Protein AF-A0A518UC97-F1 (afdb_monomer)

pLDDT: mean 90.41, std 9.11, range [50.12, 98.12]

Foldseek 3Di:
DDPVVVVVVVVVCPDPVNVVVVVVVVVVVVVVVVVVVVVVVVVVVVVVVVVVVVVVVVVVVVVVVVVVVVVD

Solvent-accessible surface area (backbone atoms only — not comparable to full-atom values): 4013 Å² total; per-residue (Å²): 134,59,72,67,58,54,52,52,51,56,54,49,61,71,33,72,69,45,45,51,52,52,54,50,50,54,51,48,57,51,50,52,52,53,48,55,51,51,52,52,51,51,52,52,52,51,53,52,52,51,50,55,49,51,53,50,52,51,52,50,50,56,52,50,55,53,53,56,68,72,75,111

Sequence (72 aa):
MDERLRAVEAQIRTTSAYQRAAELLESEERLEAQLRDIERELETLAAAAQLARIDRLRKALTNSDRIFAQMG

Mean predicted aligned error: 8.88 Å

Radius of gyration: 29.56 Å; Cα contacts (8 Å, |Δi|>4): 5; chains: 1; bounding box: 59×26×75 Å

Secondary structure (DSSP, 8-state):
--HHHHHHHHHHHTSHHHHHHHHHHHHHHHHHHHHHHHHHHHHHHHHHHHHHHHHHHHHHHHHHHHHHHHH-

Structure (mmCIF, N/CA/C/O backbone):
data_AF-A0A518UC97-F1
#
_entry.id   AF-A0A518UC97-F1
#
loop_
_atom_site.group_PDB
_atom_site.id
_atom_site.type_symbol
_atom_site.label_atom_id
_atom_site.label_alt_id
_atom_site.label_comp_id
_atom_site.label_asym_id
_atom_site.label_entity_id
_atom_site.label_seq_id
_atom_site.pdbx_PDB_ins_code
_atom_site.Cartn_x
_atom_site.Cartn_y
_atom_site.Cartn_z
_atom_site.occupancy
_atom_site.B_iso_or_equiv
_atom_site.auth_seq_id
_atom_site.auth_comp_id
_atom_site.auth_asym_id
_atom_site.auth_atom_id
_atom_site.pdbx_PDB_model_num
ATOM 1 N N . MET A 1 1 ? -22.046 -20.590 22.679 1.00 61.22 1 MET A N 1
ATOM 2 C CA . MET A 1 1 ? -21.350 -19.332 23.019 1.00 61.22 1 MET A CA 1
ATOM 3 C C . MET A 1 1 ? -22.264 -18.569 23.961 1.00 61.22 1 MET A C 1
ATOM 5 O O . MET A 1 1 ? -23.401 -18.324 23.578 1.00 61.22 1 MET A O 1
ATOM 9 N N . ASP A 1 2 ? -21.818 -18.357 25.197 1.00 86.06 2 ASP A N 1
ATOM 10 C CA . ASP A 1 2 ? -22.646 -17.958 26.343 1.00 86.06 2 ASP A CA 1
ATOM 11 C C . ASP A 1 2 ? -23.234 -16.545 26.161 1.00 86.06 2 ASP A C 1
ATOM 13 O O . ASP A 1 2 ? -22.552 -15.634 25.689 1.00 86.06 2 ASP A O 1
ATOM 17 N N . GLU A 1 3 ? -24.501 -16.354 26.513 1.00 88.56 3 GLU A N 1
ATOM 18 C CA . GLU A 1 3 ? -25.238 -15.094 26.333 1.00 88.56 3 GLU A CA 1
ATOM 19 C C . GLU A 1 3 ? -24.589 -13.951 27.132 1.00 88.56 3 GLU A C 1
ATOM 21 O O . GLU A 1 3 ? -24.509 -12.808 26.677 1.00 88.56 3 GLU A O 1
ATOM 26 N N . ARG A 1 4 ? -23.976 -14.301 28.271 1.00 86.38 4 ARG A N 1
ATOM 27 C CA . ARG A 1 4 ? -23.133 -13.406 29.074 1.00 86.38 4 ARG A CA 1
ATOM 28 C C . ARG A 1 4 ? -21.878 -12.942 28.341 1.00 86.38 4 ARG A C 1
ATOM 30 O O . ARG A 1 4 ? -21.506 -11.779 28.463 1.00 86.38 4 ARG A O 1
ATOM 37 N N . LEU A 1 5 ? -21.241 -13.820 27.565 1.00 90.25 5 LEU A N 1
ATOM 38 C CA . LEU A 1 5 ? -20.037 -13.475 26.807 1.00 90.25 5 LEU A C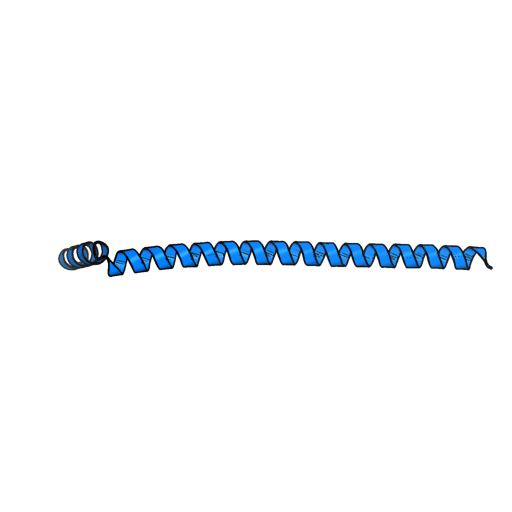A 1
ATOM 39 C C . LEU A 1 5 ? -20.362 -12.442 25.717 1.00 90.25 5 LEU A C 1
ATOM 41 O O . LEU A 1 5 ? -19.625 -11.474 25.556 1.00 90.25 5 LEU A O 1
ATOM 45 N N . ARG A 1 6 ? -21.510 -12.589 25.038 1.00 88.62 6 ARG A N 1
ATOM 46 C CA . ARG A 1 6 ? -21.987 -11.613 24.040 1.00 88.62 6 ARG A CA 1
ATOM 47 C C . ARG A 1 6 ? -22.303 -10.251 24.655 1.00 88.62 6 ARG A C 1
ATOM 49 O O . ARG A 1 6 ? -22.005 -9.231 24.043 1.00 88.62 6 ARG A O 1
ATOM 56 N N . ALA A 1 7 ? -22.892 -10.223 25.851 1.00 89.69 7 ALA A N 1
ATOM 57 C CA . ALA A 1 7 ? -23.198 -8.974 26.548 1.00 89.69 7 ALA A CA 1
ATOM 58 C C . ALA A 1 7 ? -21.923 -8.202 26.931 1.00 89.69 7 ALA A C 1
ATOM 60 O O . ALA A 1 7 ? -21.843 -6.994 26.712 1.00 89.69 7 ALA A O 1
ATOM 61 N N . VAL A 1 8 ? -20.903 -8.907 27.435 1.00 89.44 8 VAL A N 1
ATOM 62 C CA . VAL A 1 8 ? -19.592 -8.316 27.752 1.00 89.44 8 VAL A CA 1
ATOM 63 C C . VAL A 1 8 ? -18.912 -7.787 26.490 1.00 89.44 8 VAL A C 1
ATOM 65 O O . VAL A 1 8 ? -18.407 -6.666 26.484 1.00 89.44 8 VAL A O 1
ATOM 68 N N . GLU A 1 9 ? -18.941 -8.551 25.400 1.00 88.56 9 GLU A N 1
ATOM 69 C CA . GLU A 1 9 ? -18.367 -8.130 24.122 1.00 88.56 9 GLU A CA 1
ATOM 70 C C . GLU A 1 9 ? -19.070 -6.883 23.561 1.00 88.56 9 GLU A C 1
ATOM 72 O O . GLU A 1 9 ? -18.410 -5.926 23.155 1.00 88.56 9 GLU A O 1
ATOM 77 N N . ALA A 1 10 ? -20.406 -6.847 23.606 1.00 88.88 10 ALA A N 1
ATOM 78 C CA . ALA A 1 10 ? -21.186 -5.682 23.201 1.00 88.88 10 ALA A CA 1
ATOM 79 C C . ALA A 1 10 ? -20.830 -4.444 24.036 1.00 88.88 10 ALA A C 1
ATOM 81 O O . ALA A 1 10 ? -20.658 -3.358 23.486 1.00 88.88 10 ALA A O 1
ATOM 82 N N . GLN A 1 11 ? -20.646 -4.604 25.348 1.00 90.81 11 GLN A N 1
ATOM 83 C CA . GLN A 1 11 ? -20.262 -3.501 26.221 1.00 90.81 11 GLN A CA 1
ATOM 84 C C . GLN A 1 11 ? -18.850 -2.989 25.912 1.00 90.81 11 GLN A C 1
ATOM 86 O O . GLN A 1 11 ? -18.651 -1.780 25.804 1.00 90.81 11 GLN A O 1
ATOM 91 N N . ILE A 1 12 ? -17.882 -3.879 25.680 1.00 90.06 12 ILE A N 1
ATOM 92 C CA . ILE A 1 12 ? -16.512 -3.497 25.301 1.00 90.06 12 ILE A CA 1
ATOM 93 C C . ILE A 1 12 ? -16.506 -2.721 23.981 1.00 90.06 12 ILE A C 1
ATOM 95 O O . ILE A 1 12 ? -15.832 -1.695 23.889 1.00 90.06 12 ILE A O 1
ATOM 99 N N . ARG A 1 13 ? -17.311 -3.137 22.996 1.00 88.81 13 ARG A N 1
ATOM 100 C CA . ARG A 1 13 ? -17.434 -2.446 21.700 1.00 88.81 13 ARG A CA 1
ATOM 101 C C . ARG A 1 13 ? -17.931 -1.003 21.811 1.00 88.81 13 ARG A C 1
ATOM 103 O O . ARG A 1 13 ? -17.624 -0.183 20.952 1.00 88.81 13 ARG A O 1
ATOM 110 N N . THR A 1 14 ? -18.674 -0.679 22.869 1.00 91.31 14 THR A N 1
ATOM 111 C CA . THR A 1 14 ? -19.147 0.692 23.132 1.00 91.31 14 THR A CA 1
ATOM 112 C C . THR A 1 14 ? -18.111 1.567 23.838 1.00 91.31 14 THR A C 1
ATOM 114 O O . THR A 1 14 ? -18.311 2.773 23.967 1.00 91.31 14 THR A O 1
ATOM 117 N N . THR A 1 15 ? -16.998 0.991 24.305 1.00 94.88 15 THR A N 1
ATOM 118 C CA . THR A 1 15 ? -15.951 1.760 24.982 1.00 94.88 15 THR A CA 1
ATOM 119 C C . THR A 1 15 ? -15.154 2.601 23.988 1.00 94.88 15 THR A C 1
ATOM 121 O O . THR A 1 15 ? -14.823 2.163 22.886 1.00 94.88 15 THR A O 1
ATOM 124 N N . SER A 1 16 ? -14.753 3.798 24.414 1.00 91.88 16 SER A N 1
ATOM 125 C CA . SER A 1 16 ? -13.947 4.708 23.592 1.00 91.88 16 SER A CA 1
ATOM 126 C C . SER A 1 16 ? -12.548 4.169 23.276 1.00 91.88 16 SER A C 1
ATOM 128 O O . SER A 1 16 ? -11.920 4.593 22.311 1.00 91.88 16 SER A O 1
ATOM 130 N N . ALA A 1 17 ? -12.014 3.258 24.095 1.00 91.69 17 ALA A N 1
ATOM 131 C CA . ALA A 1 17 ? -10.745 2.590 23.815 1.00 91.69 17 ALA A CA 1
ATOM 132 C C . ALA A 1 17 ? -10.885 1.603 22.650 1.00 91.69 17 ALA A C 1
ATOM 134 O O . ALA A 1 17 ? -10.060 1.619 21.742 1.00 91.69 17 ALA A O 1
ATOM 135 N N . TYR A 1 18 ? -11.955 0.801 22.648 1.00 93.69 18 TYR A N 1
ATOM 136 C CA . TYR A 1 18 ? -12.243 -0.122 21.556 1.00 93.69 18 TYR A CA 1
ATOM 137 C C . TYR A 1 18 ? -12.524 0.619 20.246 1.00 93.69 18 TYR A C 1
ATOM 139 O O . TYR A 1 18 ? -11.963 0.266 19.216 1.00 93.69 18 TYR A O 1
ATOM 147 N N . GLN A 1 19 ? -13.349 1.670 20.288 1.00 93.88 19 GLN A N 1
ATOM 148 C CA . GLN A 1 19 ? -13.668 2.476 19.104 1.00 93.88 19 GLN A CA 1
ATOM 149 C C . GLN A 1 19 ? -12.409 3.087 18.482 1.00 93.88 19 GLN A C 1
ATOM 151 O O . GLN A 1 19 ? -12.177 2.915 17.292 1.00 93.88 19 GLN A O 1
ATOM 156 N N . ARG A 1 20 ? -11.532 3.687 19.299 1.00 95.06 20 ARG A N 1
ATOM 157 C CA . ARG A 1 20 ? -10.240 4.210 18.825 1.00 95.06 20 ARG A CA 1
ATOM 158 C C . ARG A 1 20 ? -9.343 3.126 18.234 1.00 95.06 20 ARG A C 1
ATOM 160 O O . ARG A 1 20 ? -8.693 3.368 17.229 1.00 95.06 20 ARG A O 1
ATOM 167 N N . ALA A 1 21 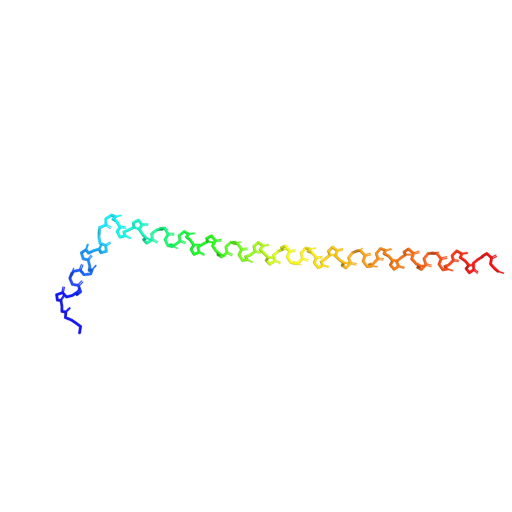? -9.289 1.942 18.845 1.00 94.06 21 ALA A N 1
ATOM 168 C CA . ALA A 1 21 ? -8.513 0.831 18.299 1.00 94.06 21 ALA A CA 1
ATOM 169 C C . ALA A 1 21 ? -9.061 0.368 16.937 1.00 94.06 21 ALA A C 1
ATOM 171 O O . ALA A 1 21 ? -8.279 0.102 16.031 1.00 94.06 21 ALA A O 1
ATOM 172 N N . ALA A 1 22 ? -10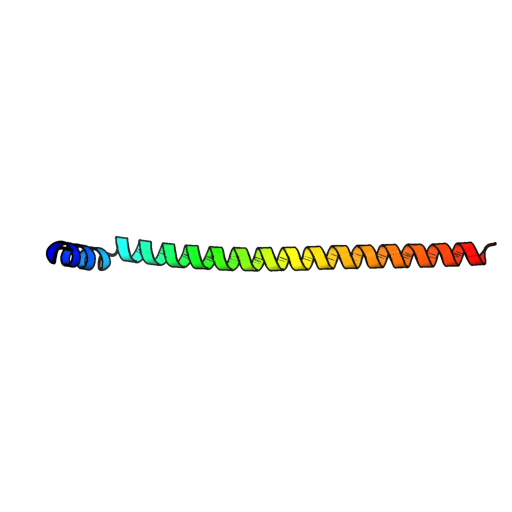.386 0.323 16.778 1.00 94.38 22 ALA A N 1
ATOM 173 C CA . ALA A 1 22 ? -11.026 -0.014 15.510 1.00 94.38 22 ALA A CA 1
ATOM 174 C C . ALA A 1 22 ? -10.756 1.042 14.422 1.00 94.38 22 ALA A C 1
ATOM 176 O O . ALA A 1 22 ? -10.425 0.681 13.299 1.00 94.38 22 ALA A O 1
ATOM 177 N N . GLU A 1 23 ? -10.829 2.332 14.762 1.00 95.94 23 GLU A N 1
ATOM 178 C CA . GLU A 1 23 ? -10.499 3.434 13.844 1.00 95.94 23 GLU A CA 1
ATOM 179 C C . GLU A 1 23 ? -9.026 3.409 13.413 1.00 95.94 23 GLU A C 1
ATOM 1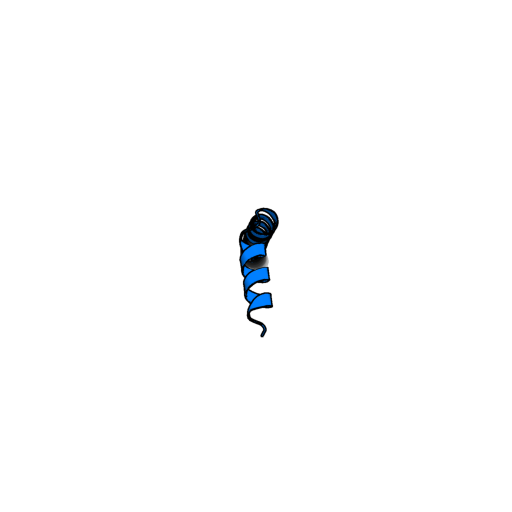81 O O . GLU A 1 23 ? -8.715 3.623 12.241 1.00 95.94 23 GLU A O 1
ATOM 186 N N . LEU A 1 24 ? -8.110 3.134 14.349 1.00 97.25 24 LEU A N 1
ATOM 187 C CA . LEU A 1 24 ? 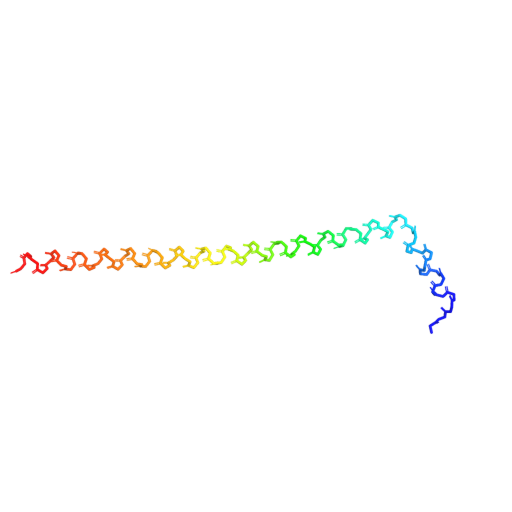-6.684 3.002 14.047 1.00 97.25 24 LEU A CA 1
ATOM 188 C C . LEU A 1 24 ? -6.416 1.822 13.114 1.00 97.25 24 LEU A C 1
ATOM 190 O O . LEU A 1 24 ? -5.664 1.986 12.158 1.00 97.25 24 LEU A O 1
ATOM 194 N N . LEU A 1 25 ? -7.059 0.676 13.356 1.00 97.19 25 LEU A N 1
ATOM 195 C CA . LEU A 1 25 ? -6.935 -0.497 12.495 1.00 97.19 25 LEU A CA 1
ATOM 196 C C . LEU A 1 25 ? -7.455 -0.210 11.080 1.00 97.19 25 LEU A C 1
ATOM 198 O O . LEU A 1 25 ? -6.768 -0.493 10.107 1.00 97.19 25 LEU A O 1
ATOM 202 N N . GLU A 1 26 ? -8.626 0.420 10.952 1.00 97.38 26 GLU A N 1
ATOM 203 C CA . GLU A 1 26 ? -9.165 0.804 9.640 1.00 97.38 26 GLU A CA 1
ATOM 204 C C . GLU A 1 26 ? -8.232 1.789 8.913 1.00 97.38 26 GLU A C 1
ATOM 206 O O . GLU A 1 26 ? -8.024 1.701 7.699 1.00 97.38 26 GLU A O 1
ATOM 211 N N . SER A 1 27 ? -7.644 2.734 9.651 1.00 97.06 27 SER A N 1
ATOM 212 C CA . SER A 1 27 ? -6.662 3.665 9.098 1.00 97.06 27 SER A CA 1
ATOM 213 C C . SER A 1 27 ? -5.391 2.953 8.638 1.00 97.06 27 SER A C 1
ATOM 215 O O . SER A 1 27 ? -4.847 3.319 7.598 1.00 97.06 27 SER A O 1
ATOM 217 N N . GLU A 1 28 ? -4.901 1.975 9.396 1.00 97.81 28 GLU A N 1
ATOM 218 C CA . GLU A 1 28 ? -3.722 1.179 9.051 1.00 97.81 28 GLU A CA 1
ATOM 219 C 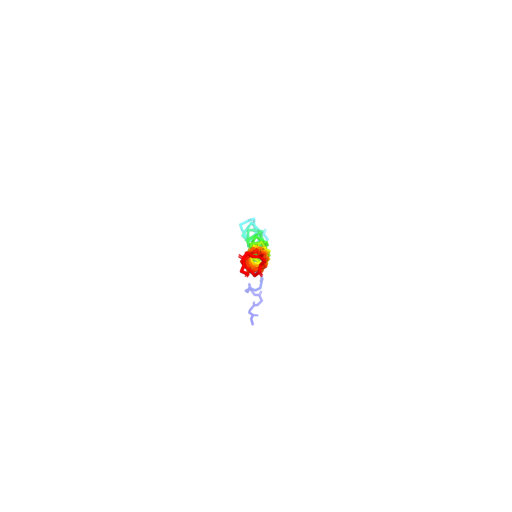C . GLU A 1 28 ? -3.970 0.366 7.778 1.00 97.81 28 GLU A C 1
ATOM 221 O O . GLU A 1 28 ? -3.213 0.497 6.818 1.00 97.81 28 GLU A O 1
ATOM 226 N N . GLU A 1 29 ? -5.087 -0.363 7.704 1.00 97.88 29 GLU A N 1
ATOM 227 C CA . GLU A 1 29 ? -5.475 -1.136 6.518 1.00 97.88 29 GLU A CA 1
ATOM 228 C C . GLU A 1 29 ? -5.585 -0.249 5.267 1.00 97.88 29 GLU A C 1
ATOM 230 O O . GLU A 1 29 ? -5.144 -0.620 4.174 1.00 97.88 29 GLU A O 1
ATOM 235 N N . ARG A 1 30 ? -6.133 0.963 5.420 1.00 97.81 30 ARG A N 1
ATOM 236 C CA . ARG A 1 30 ? -6.231 1.939 4.329 1.00 97.81 30 ARG A CA 1
ATOM 237 C C . ARG A 1 30 ? -4.860 2.439 3.878 1.00 97.81 30 ARG A C 1
ATOM 239 O O . ARG A 1 30 ? -4.630 2.560 2.675 1.00 97.81 30 ARG A O 1
ATOM 246 N N . LEU A 1 31 ? -3.964 2.739 4.817 1.00 97.88 31 LEU A N 1
ATOM 247 C CA . LEU A 1 31 ? -2.603 3.183 4.513 1.00 97.88 31 LEU A CA 1
ATOM 248 C C . LEU A 1 31 ? -1.788 2.071 3.848 1.00 97.88 31 LEU A C 1
ATOM 250 O O . LEU A 1 31 ? -1.067 2.341 2.891 1.00 97.88 31 LEU A O 1
ATOM 254 N N . GLU A 1 32 ? -1.940 0.822 4.283 1.00 98.00 32 GLU A N 1
ATOM 255 C CA . GLU A 1 32 ? -1.307 -0.323 3.627 1.00 98.00 32 GLU A CA 1
ATOM 256 C C . GLU A 1 32 ? -1.805 -0.528 2.195 1.00 98.00 32 GLU A C 1
ATOM 258 O O . GLU A 1 32 ? -1.020 -0.882 1.314 1.00 98.00 32 GLU A O 1
ATOM 263 N N . ALA A 1 33 ? -3.103 -0.335 1.946 1.00 97.88 33 ALA A N 1
ATOM 264 C CA . ALA A 1 33 ? -3.651 -0.404 0.596 1.00 97.88 33 ALA A CA 1
ATOM 265 C C . ALA A 1 33 ? -3.057 0.698 -0.296 1.00 97.88 33 ALA A C 1
ATOM 267 O O . ALA A 1 33 ? -2.583 0.412 -1.393 1.00 97.88 33 ALA A O 1
ATOM 268 N N . GLN A 1 34 ? -2.990 1.935 0.209 1.00 97.94 34 GLN A N 1
ATOM 269 C CA . GLN A 1 34 ? -2.362 3.054 -0.501 1.00 97.94 34 GLN A CA 1
ATOM 270 C C . GLN A 1 34 ? -0.875 2.809 -0.778 1.00 97.94 34 GLN A C 1
ATOM 272 O O . GLN A 1 34 ? -0.396 3.125 -1.865 1.00 97.94 34 GLN A O 1
ATOM 277 N N . LEU A 1 35 ? -0.145 2.234 0.181 1.00 98.12 35 LEU A N 1
ATOM 278 C CA . LEU A 1 35 ? 1.265 1.899 0.003 1.00 98.12 35 LEU A CA 1
ATOM 279 C C . LEU A 1 35 ? 1.448 0.879 -1.125 1.00 98.12 35 LEU A C 1
ATOM 281 O O . LEU A 1 35 ? 2.267 1.103 -2.012 1.00 98.12 35 LEU A O 1
ATOM 285 N N . ARG A 1 36 ? 0.641 -0.188 -1.135 1.00 97.88 36 ARG A N 1
ATOM 286 C CA . ARG A 1 36 ? 0.671 -1.213 -2.190 1.00 97.88 36 ARG A CA 1
ATOM 287 C C . ARG A 1 36 ? 0.372 -0.634 -3.573 1.00 97.88 36 ARG A C 1
ATOM 289 O O . ARG A 1 36 ? 1.015 -1.018 -4.550 1.00 97.88 36 ARG A O 1
ATOM 296 N N . ASP A 1 37 ? -0.576 0.295 -3.664 1.00 98.00 37 ASP A N 1
ATOM 297 C CA . ASP A 1 37 ? -0.890 0.973 -4.924 1.00 98.00 37 ASP A CA 1
ATOM 298 C C . ASP A 1 37 ? 0.292 1.832 -5.407 1.00 98.00 37 ASP A C 1
ATOM 300 O O . ASP A 1 37 ? 0.692 1.731 -6.569 1.00 98.00 37 ASP A O 1
ATOM 304 N N . ILE A 1 38 ? 0.918 2.604 -4.510 1.00 97.75 38 ILE A N 1
ATOM 305 C CA . ILE A 1 38 ? 2.105 3.417 -4.823 1.00 97.75 38 ILE A CA 1
ATOM 306 C C . ILE A 1 38 ? 3.284 2.539 -5.259 1.00 97.75 38 ILE A C 1
ATOM 308 O O . ILE A 1 38 ? 3.963 2.856 -6.236 1.00 97.75 38 ILE A O 1
ATOM 312 N N . GLU A 1 39 ? 3.539 1.429 -4.566 1.00 97.94 39 GLU A N 1
ATOM 313 C CA . GLU A 1 39 ? 4.595 0.480 -4.934 1.00 97.94 39 GLU A CA 1
ATOM 314 C C . GLU A 1 39 ? 4.387 -0.048 -6.358 1.00 97.94 39 GLU A C 1
ATOM 316 O O . GLU A 1 39 ? 5.314 -0.042 -7.172 1.00 97.94 39 GLU A O 1
ATOM 321 N N . ARG A 1 40 ? 3.148 -0.402 -6.709 1.00 97.31 40 ARG A N 1
ATOM 322 C CA . ARG A 1 40 ? 2.797 -0.866 -8.055 1.00 97.31 40 ARG A CA 1
ATOM 323 C C . ARG A 1 40 ? 2.974 0.214 -9.125 1.00 97.31 40 ARG A C 1
ATOM 325 O O . ARG A 1 40 ? 3.426 -0.078 -10.240 1.00 97.31 40 ARG A O 1
ATOM 332 N N . GLU A 1 41 ? 2.620 1.459 -8.819 1.00 96.56 41 GLU A N 1
ATOM 333 C CA . GLU A 1 41 ? 2.861 2.594 -9.716 1.00 96.56 41 GLU A CA 1
ATOM 334 C C . GLU A 1 41 ? 4.361 2.812 -9.945 1.00 96.56 41 GLU A C 1
ATOM 336 O O . GLU A 1 41 ? 4.796 2.975 -11.090 1.00 96.56 41 GLU A O 1
ATOM 341 N N . LEU A 1 42 ? 5.169 2.745 -8.884 1.00 95.75 42 LEU A N 1
ATOM 342 C CA . LEU A 1 42 ? 6.623 2.873 -8.968 1.00 95.75 42 LEU A CA 1
ATOM 343 C C . LEU A 1 42 ? 7.253 1.757 -9.803 1.00 95.75 42 LEU A C 1
ATOM 345 O O . LEU A 1 42 ? 8.100 2.045 -10.650 1.00 95.75 42 LEU A O 1
ATOM 349 N N . GLU A 1 43 ? 6.827 0.506 -9.625 1.00 96.25 43 GLU A N 1
ATOM 350 C CA . GLU A 1 43 ? 7.280 -0.617 -10.453 1.00 96.25 43 GLU A CA 1
ATOM 351 C C . GLU A 1 43 ? 6.957 -0.394 -11.935 1.00 96.25 43 GLU A C 1
ATOM 353 O O . GLU A 1 43 ? 7.809 -0.587 -12.809 1.00 96.25 43 GLU A O 1
ATOM 358 N N . THR A 1 44 ? 5.744 0.084 -12.223 1.00 95.38 44 THR A N 1
ATOM 359 C CA . THR A 1 44 ? 5.299 0.378 -13.591 1.00 95.38 44 THR A CA 1
ATOM 360 C C . THR A 1 44 ? 6.140 1.491 -14.220 1.00 95.38 44 THR A C 1
ATOM 362 O O . THR A 1 44 ? 6.608 1.363 -15.357 1.00 95.38 44 THR A O 1
ATOM 365 N N . LEU A 1 45 ? 6.391 2.572 -13.477 1.00 94.81 45 LEU A N 1
ATOM 366 C CA . LEU A 1 45 ? 7.238 3.679 -13.922 1.00 94.81 45 LEU A CA 1
ATOM 367 C C . LEU A 1 45 ? 8.691 3.240 -14.127 1.00 94.81 45 LEU A C 1
ATOM 369 O O . LEU A 1 45 ? 9.317 3.632 -15.116 1.00 94.81 45 LEU A O 1
ATOM 373 N N . ALA A 1 46 ? 9.228 2.402 -13.239 1.00 94.69 46 ALA A N 1
ATOM 374 C CA . ALA A 1 46 ? 10.576 1.862 -13.363 1.00 94.69 46 ALA A CA 1
ATOM 375 C C . ALA A 1 46 ? 10.719 0.997 -14.625 1.00 94.69 46 ALA A C 1
ATOM 377 O O . ALA A 1 46 ? 11.673 1.179 -15.389 1.00 94.69 46 ALA A O 1
ATOM 378 N N . ALA A 1 47 ? 9.750 0.117 -14.895 1.00 94.19 47 ALA A N 1
ATOM 379 C CA . ALA A 1 47 ? 9.718 -0.691 -16.112 1.00 94.19 47 ALA A CA 1
ATOM 380 C C . ALA A 1 47 ? 9.648 0.187 -17.375 1.00 94.19 47 ALA A C 1
ATOM 382 O O . ALA A 1 47 ? 10.426 -0.002 -18.315 1.00 94.19 47 ALA A O 1
ATOM 383 N N . ALA A 1 48 ? 8.784 1.208 -17.379 1.00 93.44 48 ALA A N 1
ATOM 384 C CA . ALA A 1 48 ? 8.678 2.158 -18.485 1.00 93.44 48 ALA A CA 1
ATOM 385 C C . ALA A 1 48 ? 9.989 2.934 -18.717 1.00 93.44 48 ALA A C 1
ATOM 387 O O . ALA A 1 48 ? 10.431 3.097 -19.857 1.00 93.44 48 ALA A O 1
ATOM 388 N N . ALA A 1 49 ? 10.658 3.373 -17.647 1.00 93.00 49 ALA A N 1
ATOM 389 C CA . ALA A 1 49 ? 11.934 4.078 -17.730 1.00 93.00 49 ALA A CA 1
ATOM 390 C C . ALA A 1 49 ? 13.058 3.190 -18.292 1.00 93.00 49 ALA A C 1
ATOM 392 O O . ALA A 1 49 ? 13.869 3.656 -19.102 1.00 93.00 49 ALA A O 1
ATOM 393 N N . GLN A 1 50 ? 13.099 1.912 -17.901 1.00 94.31 50 GLN A N 1
ATOM 394 C CA . GLN A 1 50 ? 14.047 0.938 -18.446 1.00 94.31 50 GLN A CA 1
ATOM 395 C C . GLN A 1 50 ? 13.816 0.704 -19.942 1.00 94.31 50 GLN A C 1
ATOM 397 O O . GLN A 1 50 ? 14.771 0.786 -20.717 1.00 94.31 50 GLN A O 1
ATOM 402 N N . LEU A 1 51 ? 12.564 0.509 -20.368 1.00 93.88 51 LEU A N 1
ATOM 403 C CA . LEU A 1 51 ? 12.213 0.371 -21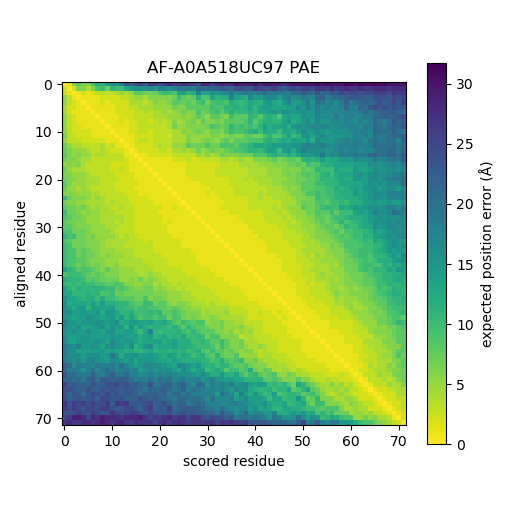.786 1.00 93.88 51 LEU A CA 1
ATOM 404 C C . LEU A 1 51 ? 12.624 1.610 -22.592 1.00 93.88 51 LEU A C 1
ATOM 406 O O . LEU A 1 51 ? 13.336 1.497 -23.590 1.00 93.88 51 LEU A O 1
ATOM 410 N N . ALA A 1 52 ? 12.298 2.809 -22.103 1.00 92.50 52 ALA A N 1
ATOM 411 C CA . ALA A 1 52 ? 12.687 4.060 -22.752 1.00 92.50 52 ALA A CA 1
ATOM 412 C C . ALA A 1 52 ? 14.215 4.248 -22.833 1.00 92.50 52 ALA A C 1
ATOM 414 O O . ALA A 1 52 ? 14.727 4.917 -23.737 1.00 92.50 52 ALA A O 1
ATOM 415 N N . ARG A 1 53 ? 14.977 3.698 -21.880 1.00 93.94 53 ARG A N 1
ATOM 416 C CA . ARG A 1 53 ? 16.446 3.683 -21.932 1.00 93.94 53 ARG A CA 1
ATOM 417 C C . ARG A 1 53 ? 16.953 2.705 -22.993 1.00 93.94 53 ARG A C 1
ATOM 419 O O . ARG A 1 53 ? 17.834 3.088 -23.763 1.00 93.94 53 ARG A O 1
ATOM 426 N N . ILE A 1 54 ? 16.401 1.493 -23.057 1.00 92.44 54 ILE A N 1
ATOM 427 C CA . ILE A 1 54 ? 16.747 0.487 -24.073 1.00 92.44 54 ILE A CA 1
ATOM 428 C C . ILE A 1 54 ? 16.484 1.041 -25.478 1.00 92.44 54 ILE A C 1
ATOM 430 O O . ILE A 1 54 ? 17.370 0.987 -26.329 1.00 92.44 54 ILE A O 1
ATOM 434 N N . ASP A 1 55 ? 15.328 1.665 -25.702 1.00 93.38 55 ASP A N 1
ATOM 435 C CA . ASP A 1 55 ? 14.977 2.254 -26.998 1.00 93.38 55 ASP A CA 1
ATOM 436 C C . ASP A 1 55 ? 15.934 3.372 -27.420 1.00 93.38 55 ASP A C 1
ATOM 438 O O . ASP A 1 55 ? 16.327 3.459 -28.587 1.00 93.38 55 ASP A O 1
ATOM 442 N N . ARG A 1 56 ? 16.352 4.224 -26.476 1.00 92.50 56 ARG A N 1
ATOM 443 C CA . ARG A 1 56 ? 17.348 5.273 -26.742 1.00 92.50 56 ARG A CA 1
ATOM 444 C C . ARG A 1 56 ? 18.704 4.685 -27.120 1.00 92.50 56 ARG A C 1
ATOM 446 O O . ARG A 1 56 ? 19.300 5.144 -28.092 1.00 92.50 56 ARG A O 1
ATOM 453 N N . LEU A 1 57 ? 19.169 3.666 -26.397 1.00 92.44 57 LEU A N 1
ATOM 454 C CA . LEU A 1 57 ? 20.430 2.985 -26.704 1.00 92.44 57 LEU A CA 1
ATOM 455 C C . LEU A 1 57 ? 20.375 2.292 -28.068 1.00 92.44 57 LEU A C 1
ATOM 457 O O . LEU A 1 57 ? 21.307 2.422 -28.856 1.00 92.44 57 LEU A O 1
ATOM 461 N N . ARG A 1 58 ? 19.257 1.632 -28.390 1.00 92.25 58 ARG A N 1
ATOM 462 C CA . ARG A 1 58 ? 19.047 0.997 -29.695 1.00 92.25 58 ARG A CA 1
ATOM 463 C C . ARG A 1 58 ? 19.102 2.013 -30.834 1.00 92.25 58 ARG A C 1
ATOM 465 O O . ARG A 1 58 ? 19.808 1.786 -31.810 1.00 92.25 58 ARG A O 1
ATOM 472 N N . LYS A 1 59 ? 18.408 3.150 -30.698 1.00 90.06 59 LYS A N 1
ATOM 473 C CA . LYS A 1 59 ? 18.454 4.240 -31.688 1.00 90.06 59 LYS A CA 1
ATOM 474 C C . LYS A 1 59 ? 19.866 4.797 -31.857 1.00 90.06 59 LYS A C 1
ATOM 476 O O . LYS A 1 59 ? 20.285 5.036 -32.985 1.00 90.06 59 LYS A O 1
ATOM 481 N N . ALA A 1 60 ? 20.597 4.985 -30.758 1.00 90.25 60 ALA A N 1
ATOM 482 C CA . ALA A 1 60 ? 21.978 5.452 -30.807 1.00 90.25 60 ALA A CA 1
ATOM 483 C C . ALA A 1 60 ? 22.883 4.471 -31.568 1.00 90.25 60 ALA A C 1
ATOM 485 O O . ALA A 1 60 ? 23.630 4.904 -32.437 1.00 90.25 60 ALA A O 1
ATOM 486 N N . LEU A 1 61 ? 22.765 3.165 -31.306 1.00 90.00 61 LEU A N 1
ATOM 487 C CA . LEU A 1 61 ? 23.530 2.131 -32.010 1.00 90.00 61 LEU A CA 1
ATOM 488 C C . LEU A 1 61 ? 23.213 2.097 -33.508 1.00 90.00 61 LEU A C 1
ATOM 490 O O . LEU A 1 61 ? 24.126 2.199 -34.315 1.00 90.00 61 LEU A O 1
ATOM 494 N N . THR A 1 62 ? 21.934 2.061 -33.895 1.00 89.19 62 THR A N 1
ATOM 495 C CA . THR A 1 62 ? 21.544 2.068 -35.317 1.00 89.19 62 THR A CA 1
ATOM 496 C C . THR A 1 62 ? 22.033 3.320 -36.048 1.00 89.19 62 THR A C 1
ATOM 498 O O . THR A 1 62 ?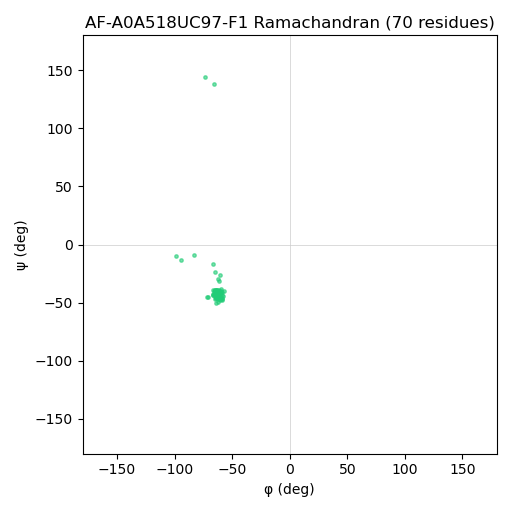 22.451 3.241 -37.202 1.00 89.19 62 THR A O 1
ATOM 501 N N . ASN A 1 63 ? 21.999 4.480 -35.388 1.00 84.94 63 ASN A N 1
ATOM 502 C CA . ASN A 1 63 ? 22.536 5.707 -35.966 1.00 84.94 63 ASN A CA 1
ATOM 503 C C . ASN A 1 63 ? 24.059 5.628 -36.138 1.00 84.94 63 ASN A C 1
ATOM 505 O O . ASN A 1 63 ? 24.557 6.008 -37.194 1.00 84.94 63 ASN A O 1
ATOM 509 N N . SER A 1 64 ? 24.783 5.108 -35.144 1.00 79.44 64 SER A N 1
ATOM 510 C CA . SER A 1 64 ? 26.230 4.892 -35.236 1.00 79.44 64 SER A CA 1
ATOM 511 C C . SER A 1 64 ? 26.587 3.922 -36.364 1.00 79.44 64 SER A C 1
ATOM 513 O O . SER A 1 64 ? 27.418 4.260 -37.201 1.00 79.44 64 SER A O 1
ATOM 515 N N . ASP A 1 65 ? 25.911 2.774 -36.459 1.00 79.62 65 ASP A N 1
ATOM 516 C CA . ASP A 1 65 ? 26.138 1.774 -37.514 1.00 79.62 65 ASP A CA 1
ATOM 517 C C . ASP A 1 65 ? 25.909 2.363 -38.912 1.00 79.62 65 ASP A C 1
ATOM 519 O O . ASP A 1 65 ? 26.688 2.127 -39.835 1.00 79.62 65 ASP A O 1
ATOM 523 N N . ARG A 1 66 ? 24.869 3.191 -39.068 1.00 78.69 66 ARG A N 1
ATOM 524 C CA . ARG A 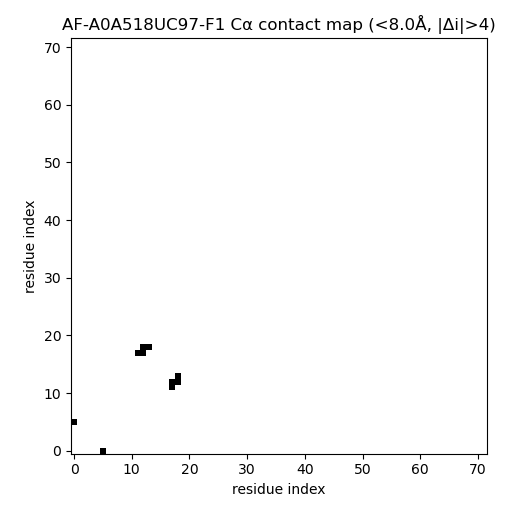1 66 ? 24.585 3.892 -40.325 1.00 78.69 66 ARG A CA 1
ATOM 525 C C . ARG A 1 66 ? 25.674 4.902 -40.688 1.00 78.69 66 ARG A C 1
ATOM 527 O O . ARG A 1 66 ? 25.994 5.024 -41.865 1.00 78.69 66 ARG A O 1
ATOM 534 N N . ILE A 1 67 ? 26.224 5.624 -39.711 1.00 76.19 67 ILE A N 1
ATOM 535 C CA . ILE A 1 67 ? 27.334 6.560 -39.941 1.00 76.19 67 ILE A CA 1
ATOM 536 C C . ILE A 1 67 ? 28.578 5.790 -40.396 1.00 76.19 67 ILE A C 1
ATOM 538 O O . ILE A 1 67 ? 29.187 6.163 -41.395 1.00 76.19 67 ILE A O 1
ATOM 542 N N . PHE A 1 68 ? 28.922 4.688 -39.723 1.00 73.50 68 PHE A N 1
ATOM 543 C CA . PHE A 1 68 ? 30.069 3.861 -40.108 1.00 73.50 68 PHE A CA 1
ATOM 544 C C . PHE A 1 68 ? 29.904 3.243 -41.503 1.00 73.50 68 PHE A C 1
ATOM 546 O O . PHE A 1 68 ? 30.848 3.265 -42.286 1.00 73.50 68 PHE A O 1
ATOM 553 N N . ALA A 1 69 ? 28.702 2.778 -41.855 1.00 72.75 69 ALA A N 1
ATOM 554 C CA . ALA A 1 69 ? 28.402 2.231 -43.181 1.00 72.75 69 ALA A CA 1
ATOM 555 C C . ALA A 1 69 ? 28.455 3.263 -44.326 1.00 72.75 69 ALA A C 1
ATOM 557 O O . ALA A 1 69 ? 28.497 2.869 -45.484 1.00 72.75 69 ALA A O 1
ATOM 558 N N . GLN A 1 70 ? 28.415 4.567 -44.028 1.00 70.94 70 GLN A N 1
ATOM 559 C CA . GLN A 1 70 ? 28.537 5.648 -45.018 1.00 70.94 70 GLN A CA 1
ATOM 560 C C . GLN A 1 70 ? 29.972 6.178 -45.169 1.00 70.94 70 GLN A C 1
ATOM 562 O O . GLN A 1 70 ? 30.235 6.943 -46.095 1.00 70.94 70 GLN A O 1
ATOM 567 N N . MET A 1 71 ? 30.875 5.827 -44.247 1.00 66.75 71 MET A N 1
ATOM 568 C CA . MET A 1 71 ? 32.279 6.260 -44.261 1.00 66.75 71 MET A CA 1
ATOM 569 C C . MET A 1 71 ? 33.244 5.218 -44.851 1.00 66.75 71 MET A C 1
ATOM 571 O O . MET A 1 71 ? 34.412 5.549 -45.057 1.00 66.75 71 MET A O 1
ATOM 575 N N . GLY A 1 72 ? 32.781 3.990 -45.098 1.00 50.12 72 GLY A N 1
ATOM 576 C CA . GLY A 1 72 ? 33.477 2.972 -45.897 1.00 50.12 72 GLY A CA 1
ATOM 577 C C . GLY A 1 72 ? 32.913 2.904 -47.307 1.00 50.12 72 GLY A C 1
ATOM 578 O O . GLY A 1 72 ? 33.705 2.600 -48.223 1.00 50.12 72 GLY A O 1
#